Protein AF-A0A919V2X7-F1 (afdb_monomer_lite)

Sequence (75 aa):
MRAGETVQVTDRGTLVFTLVPHPQPTGLRATLTAEGVLKPATAPGRLPDPVEIEGIAPDVSLTEEIIASRDEERW

Structure (mmCIF, N/CA/C/O backbone):
data_AF-A0A919V2X7-F1
#
_entry.id   AF-A0A919V2X7-F1
#
loop_
_atom_site.group_PDB
_atom_site.id
_atom_site.type_symbol
_atom_site.label_atom_id
_atom_site.label_alt_id
_atom_site.label_comp_id
_atom_site.label_asym_id
_atom_site.label_entity_id
_atom_site.label_seq_id
_atom_site.pdbx_PDB_ins_code
_atom_site.Cartn_x
_atom_site.Cartn_y
_atom_site.Cartn_z
_atom_site.occupancy
_atom_site.B_iso_or_equiv
_atom_site.auth_seq_id
_atom_site.auth_comp_id
_atom_site.auth_asym_id
_atom_site.auth_atom_id
_atom_site.pdbx_PDB_model_num
ATOM 1 N N . MET A 1 1 ? -9.711 9.635 22.443 1.00 49.16 1 MET A N 1
ATOM 2 C CA . MET A 1 1 ? -8.997 8.652 23.287 1.00 49.16 1 MET A CA 1
ATOM 3 C C . MET A 1 1 ? -7.516 8.966 23.240 1.00 49.16 1 MET A C 1
ATOM 5 O O . MET A 1 1 ? -7.016 9.225 22.151 1.00 49.16 1 MET A O 1
ATOM 9 N N . ARG A 1 2 ? -6.832 9.004 24.389 1.00 46.38 2 ARG A N 1
ATOM 10 C CA . ARG A 1 2 ? -5.363 9.041 24.412 1.00 46.38 2 ARG A CA 1
ATOM 11 C C . ARG A 1 2 ? -4.828 7.631 24.133 1.00 46.38 2 ARG A C 1
ATOM 13 O O . ARG A 1 2 ? -5.506 6.650 24.409 1.00 46.38 2 ARG A O 1
ATOM 20 N N . ALA A 1 3 ? -3.670 7.566 23.487 1.00 57.06 3 ALA A N 1
ATOM 21 C CA . ALA A 1 3 ? -3.084 6.366 22.899 1.00 57.06 3 ALA A CA 1
ATOM 22 C C . ALA A 1 3 ? -3.050 5.152 23.853 1.00 57.06 3 ALA A C 1
ATOM 24 O O . ALA A 1 3 ? -2.463 5.231 24.926 1.00 57.06 3 ALA A O 1
ATOM 25 N N . GLY A 1 4 ? -3.623 4.024 23.418 1.00 64.00 4 GLY A N 1
ATOM 26 C CA . GLY A 1 4 ? -3.334 2.694 23.974 1.00 64.00 4 GLY A CA 1
ATOM 27 C C . GLY A 1 4 ? -4.328 2.111 24.983 1.00 64.00 4 GLY A C 1
ATOM 28 O O . GLY A 1 4 ? -4.212 0.931 25.296 1.00 64.00 4 GLY A O 1
ATOM 29 N N . GLU A 1 5 ? -5.316 2.866 25.462 1.00 73.62 5 GLU A N 1
ATOM 30 C CA . GLU A 1 5 ? -6.243 2.356 26.480 1.00 73.62 5 GLU A CA 1
ATOM 31 C C . GLU A 1 5 ? -7.468 1.655 25.869 1.00 73.62 5 GLU A C 1
ATOM 33 O O . GLU A 1 5 ? -8.179 2.221 25.036 1.00 73.62 5 GLU A O 1
ATOM 38 N N . THR A 1 6 ? -7.713 0.415 26.301 1.00 83.25 6 THR A N 1
ATOM 39 C CA . THR A 1 6 ? -8.925 -0.347 25.976 1.00 83.25 6 THR A CA 1
ATOM 40 C C . THR A 1 6 ? -10.047 0.061 26.923 1.00 83.25 6 THR A C 1
ATOM 42 O O . THR A 1 6 ? -9.902 -0.058 28.138 1.00 83.25 6 THR A O 1
ATOM 45 N N . VAL A 1 7 ? -11.182 0.495 26.378 1.00 87.69 7 VAL A N 1
ATOM 46 C CA . VAL A 1 7 ? -12.330 0.962 27.166 1.00 87.69 7 VAL A CA 1
ATOM 47 C C . VAL A 1 7 ? -13.459 -0.060 27.097 1.00 87.69 7 VAL A C 1
ATOM 49 O O . VAL A 1 7 ? -13.949 -0.384 26.016 1.00 87.69 7 VAL A O 1
ATOM 52 N N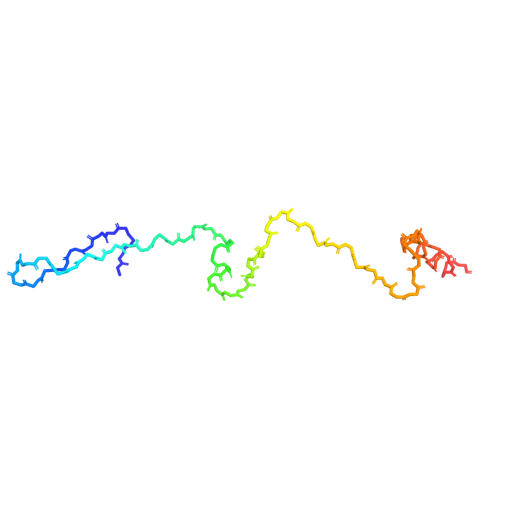 . GLN A 1 8 ? -13.900 -0.549 28.254 1.00 91.31 8 GLN A N 1
ATOM 53 C CA . GLN A 1 8 ? -15.093 -1.387 28.368 1.00 91.31 8 GLN A CA 1
ATOM 54 C C . GLN A 1 8 ? -16.334 -0.509 28.541 1.00 91.31 8 GLN A C 1
ATOM 56 O O . GLN A 1 8 ? -16.401 0.304 29.462 1.00 91.31 8 GLN A O 1
ATOM 61 N N . VAL A 1 9 ? -17.322 -0.679 27.661 1.00 90.69 9 VAL A N 1
ATOM 62 C CA . VAL A 1 9 ? -18.600 0.036 27.723 1.00 90.69 9 VAL A CA 1
ATOM 63 C C . VAL A 1 9 ? -19.657 -0.899 28.295 1.00 90.69 9 VAL A C 1
ATOM 65 O O . VAL A 1 9 ? -19.972 -1.940 27.712 1.00 90.69 9 VAL A O 1
ATOM 68 N N . THR A 1 10 ? -20.197 -0.528 29.454 1.00 94.69 10 THR A N 1
ATOM 69 C CA . THR A 1 10 ? -21.238 -1.284 30.154 1.00 94.69 10 THR A CA 1
ATOM 70 C C . THR A 1 10 ? -22.567 -0.528 30.137 1.00 94.69 10 THR A C 1
ATOM 72 O O . THR A 1 10 ? -22.596 0.696 30.248 1.00 94.69 10 THR A O 1
ATOM 75 N N . ASP A 1 11 ? -23.673 -1.260 30.017 1.00 89.25 11 ASP A N 1
ATOM 76 C CA . ASP A 1 11 ? -25.028 -0.777 30.289 1.00 89.25 11 ASP A CA 1
ATOM 77 C C . ASP A 1 11 ? -25.546 -1.500 31.533 1.00 89.25 11 ASP A C 1
ATOM 79 O O . ASP A 1 11 ? -25.603 -2.730 31.574 1.00 89.25 11 ASP A O 1
ATOM 83 N N . ARG A 1 12 ? -25.867 -0.740 32.586 1.00 92.50 12 ARG A N 1
ATOM 84 C CA . ARG A 1 12 ? -26.339 -1.264 33.886 1.00 92.50 12 ARG A CA 1
ATOM 85 C C . ARG A 1 12 ? -25.484 -2.414 34.450 1.00 92.50 12 ARG A C 1
ATOM 87 O O . ARG A 1 12 ? -26.010 -3.381 34.992 1.00 92.50 12 ARG A O 1
ATOM 94 N N . GLY A 1 13 ? -24.162 -2.323 34.309 1.00 91.38 13 GLY A N 1
ATOM 95 C CA . GLY A 1 13 ? -23.226 -3.351 34.784 1.00 91.38 13 GLY A CA 1
ATOM 96 C C . GLY A 1 13 ? -23.091 -4.575 33.870 1.00 91.38 13 GLY A C 1
ATOM 97 O O . GLY A 1 13 ? -22.285 -5.454 34.159 1.00 91.38 13 GLY A O 1
ATOM 98 N N . THR A 1 14 ? -23.813 -4.619 32.747 1.00 90.06 14 THR A N 1
ATOM 99 C CA . THR A 1 14 ? -23.635 -5.631 31.698 1.00 90.06 14 THR A CA 1
ATOM 100 C C . THR A 1 14 ? -22.711 -5.079 30.621 1.00 90.06 14 THR A C 1
ATOM 102 O O . THR A 1 14 ? -22.940 -3.989 30.101 1.00 90.06 14 THR A O 1
ATOM 105 N N . LEU A 1 15 ? -21.649 -5.806 30.279 1.00 91.69 15 LEU A N 1
ATOM 106 C CA . LEU A 1 15 ? -20.743 -5.413 29.199 1.00 91.69 15 LEU A CA 1
ATOM 107 C C . LEU A 1 15 ? -21.473 -5.471 27.851 1.00 91.69 15 LEU A C 1
ATOM 109 O O . LEU A 1 15 ? -21.988 -6.523 27.480 1.00 91.69 15 LEU A O 1
ATOM 113 N N . VAL A 1 16 ? -21.494 -4.354 27.120 1.00 94.94 16 VAL A N 1
ATOM 114 C CA . VAL A 1 16 ? -22.147 -4.260 25.803 1.00 94.94 16 VAL A CA 1
ATOM 115 C C . VAL A 1 16 ? -21.114 -4.384 24.688 1.00 94.94 16 VAL A C 1
ATOM 117 O O . VAL A 1 16 ? -21.303 -5.158 23.756 1.00 94.94 16 VAL A O 1
ATOM 120 N N . PHE A 1 17 ? -20.004 -3.647 24.783 1.00 90.25 17 PHE A N 1
ATOM 121 C CA . PHE A 1 17 ? -18.888 -3.756 23.844 1.00 90.25 17 PHE A CA 1
ATOM 122 C C . PHE A 1 17 ? -17.593 -3.186 24.427 1.00 90.25 17 PHE A C 1
ATOM 124 O O . PHE A 1 17 ? -17.588 -2.453 25.417 1.00 90.25 17 PHE A O 1
ATOM 131 N N . THR A 1 18 ? -16.484 -3.513 23.770 1.00 90.56 18 THR A N 1
ATOM 132 C CA . THR A 1 18 ? -15.143 -3.048 24.123 1.00 90.56 18 THR A CA 1
ATOM 133 C C . THR A 1 18 ? -14.582 -2.222 22.974 1.00 90.56 18 THR A C 1
ATOM 135 O O . THR A 1 18 ? -14.570 -2.670 21.829 1.00 90.56 18 THR A O 1
ATOM 138 N N . LEU A 1 19 ? -14.096 -1.024 23.280 1.00 88.25 19 LEU A N 1
ATOM 139 C CA . LEU A 1 19 ? -13.377 -0.175 22.341 1.00 88.25 19 LEU A CA 1
ATOM 140 C C . LEU A 1 19 ? -11.881 -0.427 22.505 1.00 88.25 19 LEU A C 1
ATOM 142 O O . LEU A 1 19 ? -11.316 -0.160 23.565 1.00 88.25 19 LEU A O 1
ATOM 146 N N . VAL A 1 20 ? -11.245 -0.936 21.454 1.00 83.38 20 VAL A N 1
ATOM 147 C CA . VAL A 1 20 ? -9.794 -1.138 21.401 1.00 83.38 20 VAL A CA 1
ATOM 148 C C . VAL A 1 20 ? -9.150 -0.061 20.526 1.00 83.38 20 VAL A C 1
ATOM 150 O O . VAL A 1 20 ? -9.704 0.276 19.474 1.00 83.38 20 VAL A O 1
ATOM 153 N N . PRO A 1 21 ? -7.989 0.493 20.916 1.00 72.88 21 PRO A N 1
ATOM 154 C CA . PRO A 1 21 ? -7.240 1.393 20.054 1.00 72.88 21 PRO A CA 1
ATOM 155 C C . PRO A 1 21 ? -6.885 0.690 18.745 1.00 72.88 21 PRO A C 1
ATOM 157 O O . PRO A 1 21 ? -6.307 -0.398 18.753 1.00 72.88 21 PRO A O 1
ATOM 160 N N . HIS A 1 22 ? -7.195 1.321 17.615 1.00 69.75 22 HIS A N 1
ATOM 161 C CA . HIS A 1 22 ? -6.682 0.847 16.338 1.00 69.75 22 HIS A CA 1
ATOM 162 C C . HIS A 1 22 ? -5.170 1.118 16.305 1.00 69.75 22 HIS A C 1
ATOM 164 O O . HIS A 1 22 ? -4.779 2.272 16.520 1.00 69.75 22 HIS A O 1
ATOM 170 N N . PRO A 1 23 ? -4.309 0.107 16.081 1.00 67.75 23 PRO A N 1
ATOM 171 C CA . PRO A 1 23 ? -2.882 0.349 15.943 1.00 67.75 23 PRO A CA 1
ATOM 172 C C . PRO A 1 23 ? -2.685 1.286 14.754 1.00 67.75 23 PRO A C 1
ATOM 174 O O . PRO A 1 23 ? -2.990 0.927 13.618 1.00 67.75 23 PRO A O 1
ATOM 177 N N . GLN A 1 24 ? -2.222 2.513 15.012 1.00 64.69 24 GLN A N 1
ATOM 178 C CA . GLN A 1 24 ? -1.859 3.388 13.910 1.00 64.69 24 GLN A CA 1
ATOM 179 C C . GLN A 1 24 ? -0.667 2.757 13.195 1.00 64.69 24 GLN A C 1
ATOM 181 O O . GLN A 1 24 ? 0.310 2.394 13.857 1.00 64.69 24 GLN A O 1
ATOM 186 N N . PRO A 1 25 ? -0.733 2.598 11.868 1.00 63.84 25 PRO A N 1
ATOM 187 C CA . PRO A 1 25 ? 0.399 2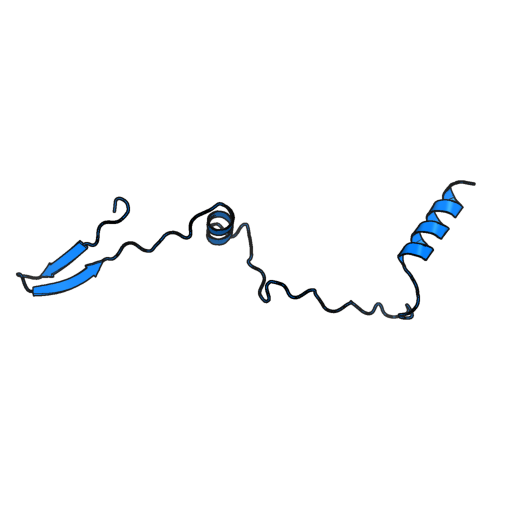.086 11.128 1.00 63.84 25 PRO A CA 1
ATOM 188 C C . PRO A 1 25 ? 1.561 3.074 11.324 1.00 63.84 25 PRO A C 1
ATOM 190 O O . PRO A 1 25 ? 1.437 4.271 11.069 1.00 63.84 25 PRO A O 1
ATOM 193 N N . THR A 1 26 ? 2.661 2.592 11.902 1.00 72.88 26 THR A N 1
ATOM 194 C CA . THR A 1 26 ? 3.779 3.435 12.331 1.00 72.88 26 THR A CA 1
ATOM 195 C C . THR A 1 26 ? 4.703 3.759 11.154 1.00 72.88 26 THR A C 1
ATOM 197 O O . THR A 1 26 ? 5.031 2.897 10.339 1.00 72.88 26 THR A O 1
ATOM 200 N N . GLY A 1 27 ? 5.147 5.017 11.073 1.00 80.94 27 GLY A N 1
ATOM 201 C CA . GLY A 1 27 ? 6.168 5.477 10.124 1.00 80.94 27 GLY A CA 1
ATOM 202 C C . GLY A 1 27 ? 5.641 6.276 8.927 1.00 80.94 27 GLY A C 1
ATOM 203 O O . GLY A 1 27 ? 4.477 6.193 8.545 1.00 80.94 27 GLY A O 1
ATOM 204 N N . LEU A 1 28 ? 6.539 7.042 8.300 1.00 86.12 28 LEU A N 1
ATOM 205 C CA . LEU A 1 28 ? 6.212 8.011 7.245 1.00 86.12 28 LEU A CA 1
ATOM 206 C C . LEU A 1 28 ? 5.407 7.403 6.085 1.00 86.12 28 LEU A C 1
ATOM 208 O O . LEU A 1 28 ? 4.442 7.998 5.622 1.00 86.12 28 LEU A O 1
ATOM 212 N N . ARG A 1 29 ? 5.758 6.190 5.636 1.00 84.88 29 ARG A 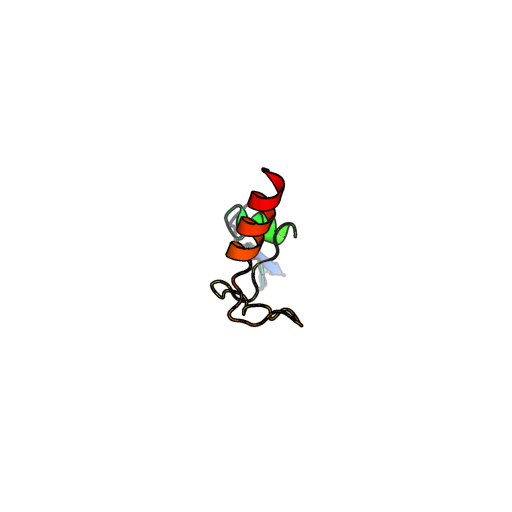N 1
ATOM 213 C CA . ARG A 1 29 ? 5.056 5.521 4.526 1.00 84.88 29 ARG A CA 1
ATOM 214 C C . ARG A 1 29 ? 3.583 5.252 4.844 1.00 84.88 29 ARG A C 1
ATOM 216 O O . ARG A 1 29 ? 2.734 5.374 3.964 1.00 84.88 29 ARG A O 1
ATOM 223 N N . ALA A 1 30 ? 3.290 4.879 6.086 1.00 86.19 30 ALA A N 1
ATOM 224 C CA . ALA A 1 30 ? 1.936 4.624 6.551 1.00 86.19 30 ALA A CA 1
ATOM 225 C C . ALA A 1 30 ? 1.113 5.913 6.640 1.00 86.19 30 ALA A C 1
ATOM 227 O O . ALA A 1 30 ? -0.016 5.941 6.152 1.00 86.19 30 ALA A O 1
ATOM 228 N N . THR A 1 31 ? 1.708 6.983 7.172 1.00 86.69 31 THR A N 1
ATOM 229 C CA . THR A 1 31 ? 1.105 8.322 7.199 1.00 86.69 31 THR A CA 1
ATOM 230 C C . THR A 1 31 ? 0.752 8.794 5.791 1.00 86.69 31 THR A C 1
ATOM 232 O O . THR A 1 31 ? -0.408 9.083 5.519 1.00 86.69 31 THR A O 1
ATOM 235 N N . LEU A 1 32 ? 1.708 8.745 4.859 1.00 90.12 32 LEU A N 1
ATOM 236 C CA . LEU A 1 32 ? 1.487 9.162 3.472 1.00 90.12 32 LEU A CA 1
ATOM 237 C C . LEU A 1 32 ? 0.424 8.316 2.756 1.00 90.12 32 LEU A C 1
ATOM 239 O O . LEU A 1 32 ? -0.289 8.823 1.892 1.00 90.12 32 LEU A O 1
ATOM 243 N N . THR A 1 33 ? 0.306 7.031 3.108 1.00 89.44 33 THR A N 1
ATOM 244 C CA . THR A 1 33 ? -0.752 6.161 2.569 1.00 89.44 33 THR A CA 1
ATOM 245 C C . THR A 1 33 ? -2.126 6.568 3.098 1.00 89.44 33 THR A C 1
ATOM 247 O O . THR A 1 33 ? -3.078 6.655 2.327 1.00 89.44 33 THR A O 1
ATOM 250 N N . ALA A 1 34 ? -2.234 6.839 4.401 1.00 86.69 34 ALA A N 1
ATOM 251 C CA . ALA A 1 34 ? -3.482 7.261 5.035 1.00 86.69 34 ALA A CA 1
ATOM 252 C C . ALA A 1 34 ? -3.943 8.651 4.563 1.00 86.69 34 ALA A C 1
ATOM 254 O O . ALA A 1 34 ? -5.140 8.882 4.417 1.00 86.69 34 ALA A O 1
ATOM 255 N N . GLU A 1 35 ? -3.003 9.553 4.278 1.00 90.56 35 GLU A N 1
ATOM 256 C CA . GLU A 1 35 ? -3.265 10.879 3.701 1.00 90.56 35 GLU A CA 1
ATOM 257 C C . GLU A 1 35 ? -3.617 10.828 2.203 1.00 90.56 35 GLU A C 1
ATOM 259 O O . GLU A 1 35 ? -3.997 11.842 1.623 1.00 90.56 35 GLU A O 1
ATOM 264 N N . GLY A 1 36 ? -3.481 9.667 1.553 1.00 90.38 36 GLY A N 1
ATOM 265 C CA . GLY A 1 36 ? -3.730 9.501 0.118 1.00 90.38 36 GLY A CA 1
ATOM 266 C C . GLY A 1 36 ? -2.636 10.077 -0.790 1.00 90.38 36 GLY A C 1
ATOM 267 O O . GLY A 1 36 ? -2.773 10.025 -2.010 1.00 90.38 36 GLY A O 1
ATOM 268 N N . VAL A 1 37 ? -1.539 10.584 -0.218 1.00 94.88 37 VAL A N 1
ATOM 269 C CA . VAL A 1 37 ? -0.370 11.098 -0.956 1.00 94.88 37 VAL A CA 1
ATOM 270 C C . VAL A 1 37 ? 0.406 9.955 -1.611 1.00 94.88 37 VAL A C 1
ATOM 272 O O . VAL A 1 37 ? 0.947 10.102 -2.705 1.00 94.88 37 VAL A O 1
ATOM 275 N N . LEU A 1 38 ? 0.453 8.797 -0.951 1.00 92.00 38 LEU A N 1
ATOM 276 C CA . LEU A 1 38 ? 1.124 7.602 -1.443 1.00 92.00 38 LEU A CA 1
ATOM 277 C C . LEU A 1 38 ? 0.107 6.493 -1.711 1.00 92.00 38 LEU A C 1
ATOM 279 O O . LEU A 1 38 ? -0.624 6.071 -0.820 1.00 92.00 38 LEU A O 1
ATOM 283 N N . LYS A 1 39 ? 0.110 5.958 -2.933 1.00 91.31 39 LYS A N 1
ATOM 284 C CA . LYS A 1 39 ? -0.635 4.743 -3.265 1.00 91.31 39 LYS A CA 1
ATOM 285 C C . LYS A 1 39 ? 0.295 3.533 -3.136 1.00 91.31 39 LYS A C 1
ATOM 287 O O . LYS A 1 39 ? 1.311 3.488 -3.831 1.00 91.31 39 LYS A O 1
ATOM 292 N N . PRO A 1 40 ? -0.009 2.550 -2.272 1.00 85.56 40 PRO A N 1
ATOM 293 C CA . PRO A 1 40 ? 0.812 1.355 -2.159 1.00 85.56 40 PRO A CA 1
ATOM 294 C C . PRO A 1 40 ? 0.785 0.563 -3.470 1.00 85.56 40 PRO A C 1
ATOM 296 O O . PRO A 1 40 ? -0.233 0.510 -4.165 1.00 85.56 40 PRO A O 1
ATOM 299 N N . ALA A 1 41 ? 1.915 -0.064 -3.798 1.00 85.50 41 ALA A N 1
ATOM 300 C CA . ALA A 1 41 ? 2.004 -0.954 -4.947 1.00 85.50 41 ALA A CA 1
ATOM 301 C C . ALA A 1 41 ? 1.056 -2.149 -4.766 1.00 85.50 41 ALA A C 1
ATOM 303 O O . ALA A 1 41 ? 1.007 -2.749 -3.693 1.00 85.50 41 ALA A O 1
ATOM 304 N N . THR A 1 42 ? 0.337 -2.515 -5.826 1.00 86.06 42 THR A N 1
ATOM 305 C CA . THR A 1 42 ? -0.567 -3.676 -5.832 1.00 86.06 42 THR A CA 1
ATOM 306 C C . THR A 1 42 ? 0.188 -5.005 -5.800 1.00 86.06 42 THR A C 1
ATOM 308 O O . THR A 1 42 ? -0.308 -5.972 -5.232 1.00 86.06 42 THR A O 1
ATOM 311 N N . ALA A 1 43 ? 1.396 -5.048 -6.366 1.00 87.50 43 ALA A N 1
ATOM 312 C CA . ALA A 1 43 ? 2.283 -6.209 -6.370 1.00 87.50 43 ALA A CA 1
ATOM 313 C C . ALA A 1 43 ? 3.705 -5.786 -5.944 1.00 87.50 43 ALA A C 1
ATOM 315 O O . ALA A 1 43 ? 4.563 -5.543 -6.794 1.00 87.50 43 ALA A O 1
ATOM 316 N N . PRO A 1 44 ? 3.969 -5.621 -4.634 1.00 83.94 44 PRO A N 1
ATOM 317 C CA . PRO A 1 44 ? 5.279 -5.192 -4.155 1.00 83.94 44 PRO A CA 1
ATOM 318 C C . PRO A 1 44 ? 6.367 -6.203 -4.540 1.00 83.94 44 PRO A C 1
ATOM 320 O O . PRO A 1 44 ? 6.197 -7.406 -4.369 1.00 83.94 44 PRO A O 1
ATOM 323 N N . GLY A 1 45 ? 7.492 -5.705 -5.058 1.00 85.69 45 GLY A N 1
ATOM 324 C CA . GLY A 1 45 ? 8.624 -6.531 -5.495 1.00 85.69 45 GLY A CA 1
ATOM 325 C C . GLY A 1 45 ? 8.499 -7.101 -6.911 1.00 85.69 45 GLY A C 1
ATOM 326 O O . GLY A 1 45 ? 9.479 -7.632 -7.427 1.00 85.69 45 GLY A O 1
ATOM 327 N N . ARG A 1 46 ? 7.342 -6.955 -7.569 1.00 87.62 46 ARG A N 1
ATOM 328 C CA . ARG A 1 46 ? 7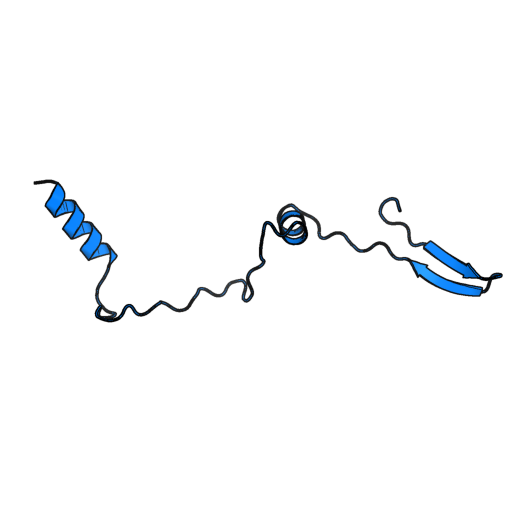.190 -7.280 -8.988 1.00 87.62 46 ARG A CA 1
ATOM 329 C C . ARG A 1 46 ? 7.584 -6.071 -9.836 1.00 87.62 46 ARG A C 1
ATOM 331 O O . ARG A 1 46 ? 7.021 -4.991 -9.668 1.00 87.62 46 ARG A O 1
ATOM 338 N N . LEU A 1 47 ? 8.526 -6.266 -10.755 1.00 85.56 47 LEU A N 1
ATOM 339 C CA . LEU A 1 47 ? 8.776 -5.301 -11.824 1.00 85.56 47 LEU A CA 1
ATOM 340 C C . LEU A 1 47 ? 7.664 -5.412 -12.880 1.00 85.56 47 LEU A C 1
ATOM 342 O O . LEU A 1 47 ? 7.180 -6.523 -13.115 1.00 85.56 47 LEU A O 1
ATOM 346 N N . PRO A 1 48 ? 7.235 -4.296 -13.495 1.00 82.50 48 PRO A N 1
ATOM 347 C CA . PRO A 1 48 ? 6.334 -4.343 -14.639 1.00 82.50 48 PRO A CA 1
ATOM 348 C C . PRO A 1 48 ? 6.934 -5.196 -15.753 1.00 82.50 48 PRO A C 1
ATOM 350 O O . PRO A 1 48 ? 8.154 -5.208 -15.937 1.00 82.50 48 PRO A O 1
ATOM 353 N N . ASP A 1 49 ? 6.073 -5.879 -16.501 1.00 84.44 49 ASP A N 1
ATOM 354 C CA . ASP A 1 49 ? 6.513 -6.533 -17.726 1.00 84.44 49 ASP A CA 1
ATOM 355 C C . ASP A 1 49 ? 6.971 -5.439 -18.718 1.00 84.44 49 ASP A C 1
ATOM 357 O O . ASP A 1 49 ? 6.393 -4.342 -18.721 1.00 84.44 49 ASP A O 1
ATOM 361 N N . PRO A 1 50 ? 8.021 -5.682 -19.522 1.00 76.38 50 PRO A N 1
ATOM 362 C CA . PRO A 1 50 ? 8.458 -4.730 -20.535 1.00 76.38 50 PRO A CA 1
ATOM 363 C C . PRO A 1 50 ? 7.308 -4.345 -21.470 1.00 76.38 50 PRO A C 1
ATOM 365 O O . PRO A 1 50 ? 6.501 -5.190 -21.856 1.00 76.38 50 PRO A O 1
ATOM 368 N N . VAL A 1 51 ? 7.234 -3.065 -21.832 1.00 81.50 51 VAL A N 1
ATOM 369 C CA . VAL A 1 51 ? 6.259 -2.585 -22.815 1.00 81.50 51 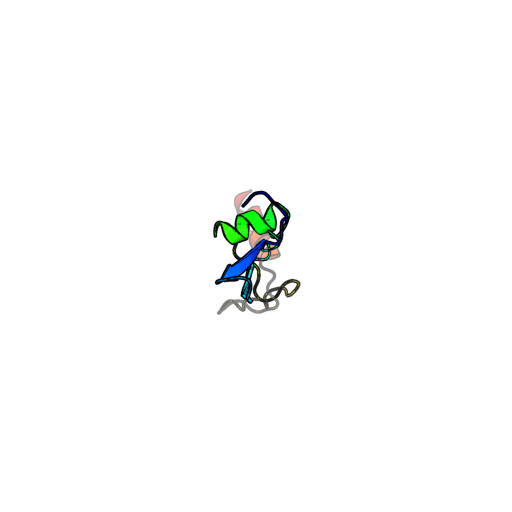VAL A CA 1
ATOM 370 C C . VAL A 1 51 ? 6.849 -2.790 -24.203 1.00 81.50 51 VAL A C 1
ATOM 372 O O . VAL A 1 51 ? 7.906 -2.241 -24.508 1.00 81.50 51 VAL A O 1
ATOM 375 N N . GLU A 1 52 ? 6.160 -3.558 -25.040 1.00 80.50 52 GLU A N 1
A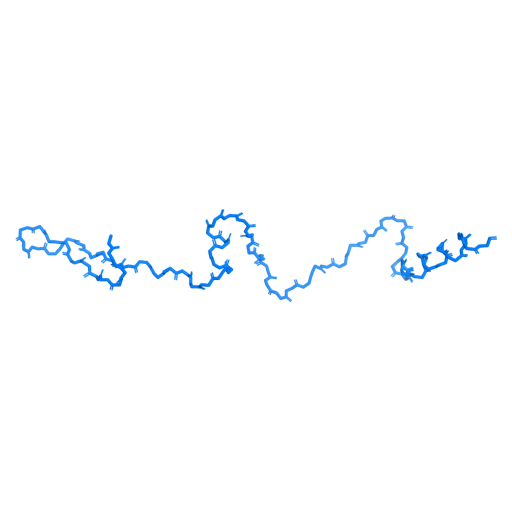TOM 376 C CA . GLU A 1 52 ? 6.470 -3.629 -26.466 1.00 80.50 52 GLU A CA 1
ATOM 377 C C . GLU A 1 52 ? 5.983 -2.344 -27.145 1.00 80.50 52 GLU A C 1
ATOM 379 O O . GLU A 1 52 ? 4.829 -1.939 -26.984 1.00 80.50 52 GLU A O 1
ATOM 384 N N . ILE A 1 53 ? 6.876 -1.676 -27.876 1.00 78.38 53 ILE A N 1
ATOM 385 C CA . ILE A 1 53 ? 6.551 -0.471 -28.641 1.00 78.38 53 ILE A CA 1
ATOM 386 C C . ILE A 1 53 ? 6.313 -0.896 -30.087 1.00 78.38 53 ILE A C 1
ATOM 388 O O . ILE A 1 53 ? 7.203 -1.449 -30.732 1.00 78.38 53 ILE A O 1
ATOM 392 N N . GLU A 1 54 ? 5.110 -0.641 -30.600 1.00 80.44 54 GLU A N 1
ATOM 393 C CA . GLU A 1 54 ? 4.752 -0.984 -31.976 1.00 80.44 54 GLU A CA 1
ATOM 394 C C . GLU A 1 54 ? 5.722 -0.327 -32.973 1.00 80.44 54 GLU A C 1
ATOM 396 O O . GLU A 1 54 ? 5.985 0.874 -32.911 1.00 80.44 54 GLU A O 1
ATOM 401 N N . GLY A 1 55 ? 6.272 -1.131 -33.886 1.00 78.56 55 GLY A N 1
ATOM 402 C CA . GLY A 1 55 ? 7.237 -0.678 -34.892 1.00 78.56 55 GLY A CA 1
ATOM 403 C C . GLY A 1 55 ? 8.703 -0.674 -34.445 1.00 78.56 55 GLY A C 1
ATOM 404 O O . GLY A 1 55 ? 9.565 -0.398 -35.276 1.00 78.56 55 GLY A O 1
ATOM 405 N N . ILE A 1 56 ? 9.008 -1.020 -33.190 1.00 74.56 56 ILE A N 1
ATOM 406 C CA . ILE A 1 56 ? 10.382 -1.189 -32.698 1.00 74.56 56 ILE A CA 1
ATOM 407 C C . ILE A 1 56 ? 10.616 -2.671 -32.403 1.00 74.56 56 ILE A C 1
ATOM 409 O O . ILE A 1 56 ? 9.906 -3.276 -31.601 1.00 74.56 56 ILE A O 1
ATOM 413 N N . ALA A 1 57 ? 11.600 -3.271 -33.075 1.00 77.69 57 ALA A N 1
ATOM 414 C CA . ALA A 1 57 ? 11.943 -4.668 -32.845 1.00 77.69 57 ALA A CA 1
ATOM 415 C C . ALA A 1 57 ? 12.557 -4.853 -31.436 1.00 77.69 57 ALA A C 1
ATOM 417 O O . ALA A 1 57 ? 13.249 -3.959 -30.945 1.00 77.69 57 ALA A O 1
ATOM 418 N N . PRO A 1 58 ? 12.297 -5.986 -30.755 1.00 72.50 58 PRO A N 1
ATOM 419 C CA . PRO A 1 58 ? 12.668 -6.186 -29.348 1.00 72.50 58 PRO A CA 1
ATOM 420 C C . PRO A 1 58 ? 14.183 -6.268 -29.106 1.00 72.50 58 PRO A C 1
ATOM 422 O O . PRO A 1 58 ? 14.632 -6.194 -27.965 1.00 72.50 58 PRO A O 1
ATOM 425 N N . ASP A 1 59 ? 14.968 -6.443 -30.166 1.00 79.12 59 ASP A N 1
ATOM 426 C CA . ASP A 1 59 ? 16.428 -6.451 -30.168 1.00 79.12 59 ASP A CA 1
ATOM 427 C C . ASP A 1 59 ? 17.045 -5.054 -30.346 1.00 79.12 59 ASP A C 1
ATOM 429 O O . ASP A 1 59 ? 18.256 -4.899 -30.186 1.00 79.12 59 ASP A O 1
ATOM 433 N N . VAL A 1 60 ? 16.235 -4.028 -30.623 1.00 76.00 60 VAL A N 1
ATOM 434 C CA . VAL A 1 60 ? 16.709 -2.647 -30.754 1.00 76.00 60 VAL A CA 1
ATOM 435 C C . VAL A 1 60 ? 16.965 -2.050 -29.372 1.00 76.00 60 VAL A C 1
ATOM 437 O O . VAL A 1 60 ? 16.054 -1.843 -28.565 1.00 76.00 60 VAL A O 1
ATOM 440 N N . SER A 1 61 ? 18.225 -1.714 -29.104 1.00 80.88 61 SER A N 1
ATOM 441 C CA . SER A 1 61 ? 18.614 -0.992 -27.897 1.00 80.88 61 SER A CA 1
ATOM 442 C C . SER A 1 61 ? 18.299 0.497 -28.042 1.00 80.88 61 SER A C 1
ATOM 444 O O . SER A 1 61 ? 19.065 1.261 -28.626 1.00 80.88 61 SER A O 1
ATOM 446 N N . LEU A 1 62 ? 17.201 0.950 -27.429 1.00 78.62 62 LEU A N 1
ATOM 447 C CA . LEU A 1 62 ? 16.856 2.380 -27.376 1.00 78.62 62 LEU A CA 1
ATOM 448 C C . LEU A 1 62 ? 17.979 3.231 -26.750 1.00 78.62 62 LEU A C 1
ATOM 450 O O . LEU A 1 62 ? 18.130 4.408 -27.060 1.00 78.62 62 LEU A O 1
ATOM 454 N N . THR A 1 63 ? 18.785 2.636 -25.865 1.00 83.56 63 THR A N 1
ATOM 455 C CA . THR A 1 63 ? 19.938 3.325 -25.269 1.00 83.56 63 THR A CA 1
ATOM 456 C C . THR A 1 63 ? 21.013 3.629 -26.310 1.00 83.56 63 THR A C 1
ATOM 458 O O . THR A 1 63 ? 21.577 4.720 -26.281 1.00 83.56 63 THR A O 1
ATOM 461 N N . GLU A 1 64 ? 21.280 2.706 -27.235 1.00 87.50 64 GLU A N 1
ATOM 462 C CA . GLU A 1 64 ? 22.258 2.913 -28.311 1.00 87.50 64 GLU A CA 1
ATOM 463 C C . GLU A 1 64 ? 21.774 3.973 -29.306 1.00 87.50 64 GLU A C 1
ATOM 465 O O . GLU A 1 64 ? 22.538 4.876 -29.640 1.00 87.50 64 GLU A O 1
ATOM 470 N N . GLU A 1 65 ? 20.492 3.942 -29.677 1.00 85.38 65 GLU A N 1
ATOM 471 C CA . GLU A 1 65 ? 19.863 4.953 -30.543 1.00 85.38 65 GLU A CA 1
ATOM 472 C C . GLU A 1 65 ? 19.954 6.372 -29.958 1.00 85.38 65 GLU A C 1
ATOM 474 O O . GLU A 1 65 ? 20.345 7.321 -30.639 1.00 85.38 65 GLU A O 1
ATOM 479 N N . ILE A 1 66 ? 19.668 6.532 -28.661 1.00 86.62 66 ILE A N 1
ATOM 480 C CA . ILE A 1 66 ? 19.770 7.837 -27.985 1.00 86.62 66 ILE A CA 1
ATOM 481 C C . ILE A 1 66 ? 21.225 8.329 -27.944 1.00 86.62 66 ILE A C 1
ATOM 483 O O . ILE A 1 66 ? 21.478 9.530 -28.067 1.00 86.62 66 ILE A O 1
ATOM 487 N N . ILE A 1 67 ? 22.193 7.424 -27.765 1.00 89.69 67 ILE A N 1
ATOM 488 C CA . ILE A 1 67 ? 23.619 7.776 -27.780 1.00 89.69 67 ILE A CA 1
ATOM 489 C C . ILE A 1 67 ? 24.041 8.235 -29.179 1.00 89.69 67 ILE A C 1
ATOM 491 O O . ILE A 1 67 ? 24.688 9.277 -29.287 1.00 89.69 67 ILE A O 1
ATOM 495 N N . ALA A 1 68 ? 23.642 7.510 -30.226 1.00 88.62 68 ALA A N 1
ATOM 496 C CA . ALA A 1 68 ? 23.950 7.858 -31.610 1.00 88.62 68 ALA A CA 1
ATOM 497 C C . ALA A 1 68 ? 23.362 9.225 -31.997 1.00 88.62 68 ALA A C 1
ATOM 499 O O . ALA A 1 68 ? 24.095 10.098 -32.459 1.00 88.62 68 ALA A O 1
ATOM 500 N N . SER A 1 69 ? 22.078 9.456 -31.700 1.00 86.94 69 SER A N 1
ATOM 501 C CA . SER A 1 69 ? 21.410 10.735 -31.974 1.00 86.94 69 SER A CA 1
ATOM 502 C C . SER A 1 69 ? 22.062 11.909 -31.231 1.00 86.94 69 SER A C 1
ATOM 504 O O . SER A 1 69 ? 22.242 12.981 -31.802 1.00 86.94 69 SER A O 1
ATOM 506 N N . ARG A 1 70 ? 22.504 11.709 -29.981 1.00 88.88 70 ARG A N 1
ATOM 507 C CA . ARG A 1 70 ? 23.262 12.729 -29.236 1.00 88.88 70 ARG A CA 1
ATOM 508 C C . ARG A 1 70 ? 24.591 13.060 -29.914 1.00 88.88 70 ARG A C 1
ATOM 510 O O . ARG A 1 70 ? 24.999 14.218 -29.911 1.00 88.88 70 ARG A O 1
ATOM 517 N N . ASP A 1 71 ? 25.304 12.057 -30.412 1.00 89.75 71 ASP A N 1
ATOM 518 C CA . ASP A 1 71 ? 26.624 12.248 -31.014 1.00 89.75 71 ASP A CA 1
ATOM 519 C C . ASP A 1 71 ? 26.523 12.923 -32.398 1.00 89.75 71 ASP A C 1
ATOM 521 O O . ASP A 1 71 ? 27.414 13.689 -32.770 1.00 89.75 71 ASP A O 1
ATOM 525 N N . GLU A 1 72 ? 25.392 12.761 -33.093 1.00 87.19 72 GLU A N 1
ATOM 526 C CA . GLU A 1 72 ? 25.020 13.539 -34.283 1.00 87.19 72 GLU A CA 1
ATOM 527 C C . GLU A 1 72 ? 24.714 15.022 -33.995 1.00 87.19 72 GLU A C 1
ATOM 529 O O . GLU A 1 72 ? 24.778 15.840 -34.899 1.00 87.19 72 GLU A O 1
ATOM 534 N N . GLU A 1 73 ? 24.411 15.435 -32.767 1.00 77.50 73 GLU A N 1
ATOM 535 C CA . GLU A 1 73 ? 24.209 16.866 -32.464 1.00 77.50 73 GLU A CA 1
ATOM 536 C C . GLU A 1 73 ? 25.509 17.594 -32.076 1.00 77.50 73 GLU A C 1
ATOM 538 O O . GLU A 1 73 ? 25.502 18.800 -31.820 1.00 77.50 73 GLU A O 1
ATOM 543 N N . ARG A 1 74 ? 26.634 16.873 -31.974 1.00 73.12 74 ARG A N 1
ATOM 544 C CA . ARG A 1 74 ? 27.920 17.421 -31.499 1.00 73.12 74 ARG A CA 1
ATOM 545 C C . ARG A 1 74 ? 28.946 17.685 -32.602 1.00 73.12 74 ARG A C 1
ATOM 547 O O . ARG A 1 74 ? 30.070 18.066 -32.262 1.00 73.12 74 ARG A O 1
ATOM 554 N N . TRP A 1 75 ? 28.587 17.476 -33.866 1.00 59.78 75 TRP A N 1
ATOM 555 C CA . TRP A 1 75 ? 29.383 17.890 -35.028 1.00 59.78 75 TRP A CA 1
ATOM 556 C C . TRP A 1 75 ? 28.912 19.237 -35.585 1.00 59.78 75 TRP A C 1
ATOM 558 O O . TRP A 1 75 ? 29.733 19.875 -36.284 1.00 59.78 75 TRP A O 1
#

Radius of gyration: 27.85 Å; chains: 1; bounding box: 56×25×70 Å

Secondary structure (DSSP, 8-state):
--TT--EEEEETTEEEEEE----PPPSHHHHHHHTTSSPPPSSTTPPPPPPPPTTS-TT--HHHHHHHHHHHT--

Organism: NCBI:txid1367973

pLDDT: mean 82.08, std 10.12, range [46.38, 94.94]

Foldseek 3Di:
DPPFDKDFDDDPNHTDDIDGDDPQPDDDQSVCVVVVVDDDDPDPPDDDDDDDDPPDDPPDDPVVVVVVVVVVVVD